Protein AF-A0A7J4V1S9-F1 (afdb_monomer_lite)

Secondary structure (DSSP, 8-state):
----------SS-HHHHHHHHHHHTS-HHHHHHHH--HHHHHHHHHHHHHHHHHHHHHHHHHHTT-----HHHHHT--HHHHHHHHHHHHHHHHHHHHS---

Foldseek 3Di:
DDDPPPPPDLPDDPVRLVVVCVVVVHDSVVSCVVPHDPVSVVVNVVVVVVVVVVVVVVVCVVCVPVDDDDPVNVVPDDPVRVVVVVVVVVVVVVVVVVVPDD

Radius of gyration: 23.05 Å; chains: 1; bounding box: 45×29×64 Å

pLDDT: mean 74.94, std 15.5, range [35.81, 94.06]

Structure (mmCIF, N/CA/C/O backbone):
data_AF-A0A7J4V1S9-F1
#
_entry.id   AF-A0A7J4V1S9-F1
#
loop_
_atom_site.group_PDB
_atom_site.id
_atom_site.type_symbol
_atom_site.label_atom_id
_atom_site.label_alt_id
_atom_site.label_comp_id
_atom_site.label_asym_id
_atom_site.label_entity_id
_atom_site.label_seq_id
_atom_site.pdbx_PDB_ins_code
_atom_site.Cartn_x
_atom_site.Cartn_y
_atom_site.Cartn_z
_atom_site.occupancy
_atom_site.B_iso_or_equiv
_atom_site.auth_seq_id
_atom_site.auth_comp_id
_atom_site.auth_asym_id
_atom_site.auth_atom_id
_atom_site.pdbx_PDB_model_num
ATOM 1 N N . MET A 1 1 ? 24.940 1.167 26.522 1.00 37.41 1 MET A N 1
ATOM 2 C CA . MET A 1 1 ? 24.545 0.512 25.261 1.00 37.41 1 MET A CA 1
ATOM 3 C C . MET A 1 1 ? 23.040 0.585 25.215 1.00 37.41 1 MET A C 1
ATOM 5 O O . MET A 1 1 ? 22.394 -0.117 25.979 1.00 37.41 1 MET A O 1
ATOM 9 N N . SER A 1 2 ? 22.518 1.525 24.439 1.00 38.00 2 SER A N 1
ATOM 10 C CA . SER A 1 2 ? 21.092 1.830 24.383 1.00 38.00 2 SER A CA 1
ATOM 11 C C . SER A 1 2 ? 20.579 1.311 23.050 1.00 38.00 2 SER A C 1
ATOM 13 O O . SER A 1 2 ? 20.909 1.871 22.010 1.00 38.00 2 SER A O 1
ATOM 15 N N . TYR A 1 3 ? 19.835 0.212 23.091 1.00 39.62 3 TYR A N 1
ATOM 16 C CA . TYR A 1 3 ? 19.037 -0.267 21.968 1.00 39.62 3 TYR A CA 1
ATOM 17 C C . TYR A 1 3 ? 17.577 -0.248 22.413 1.00 39.62 3 TYR A C 1
ATOM 19 O O . TYR A 1 3 ? 16.946 -1.282 22.594 1.00 39.62 3 TYR A O 1
ATOM 27 N N . GLU A 1 4 ? 17.063 0.957 22.647 1.00 43.56 4 GLU A N 1
ATOM 28 C CA . GLU A 1 4 ? 15.624 1.204 22.709 1.00 43.56 4 GLU A CA 1
ATOM 29 C C . GLU A 1 4 ? 15.165 1.481 21.279 1.00 43.56 4 GLU A C 1
ATOM 31 O O . GLU A 1 4 ? 15.112 2.612 20.811 1.00 43.56 4 GLU A O 1
ATOM 36 N N . GLY A 1 5 ? 14.956 0.391 20.546 1.00 43.38 5 GLY A N 1
ATOM 37 C CA . GLY A 1 5 ? 14.377 0.377 19.208 1.00 43.38 5 GLY A CA 1
ATOM 38 C C . GLY A 1 5 ? 13.204 -0.593 19.159 1.00 43.38 5 GLY A C 1
ATOM 39 O O . GLY A 1 5 ? 13.074 -1.350 18.206 1.00 43.38 5 GLY A O 1
ATOM 40 N N . MET A 1 6 ? 12.392 -0.633 20.218 1.00 40.97 6 MET A N 1
ATOM 41 C CA . MET A 1 6 ? 11.046 -1.185 20.127 1.00 40.97 6 MET A CA 1
ATOM 42 C C . MET A 1 6 ? 10.202 -0.116 19.441 1.00 40.97 6 MET A C 1
ATOM 44 O O . MET A 1 6 ? 9.767 0.833 20.085 1.00 40.97 6 MET A O 1
ATOM 48 N N . GLY A 1 7 ? 10.032 -0.234 18.122 1.00 42.38 7 GLY A N 1
ATOM 49 C CA . GLY A 1 7 ? 8.925 0.447 17.465 1.00 42.38 7 GLY A CA 1
ATOM 50 C C . GLY A 1 7 ? 7.655 0.019 18.188 1.00 42.38 7 GLY A C 1
ATOM 51 O O . GLY A 1 7 ? 7.411 -1.183 18.306 1.00 42.38 7 GLY A O 1
ATOM 52 N N . GLU A 1 8 ? 6.925 0.978 18.756 1.00 46.25 8 GLU A N 1
ATOM 53 C CA . GLU A 1 8 ? 5.591 0.747 19.299 1.00 46.25 8 GLU A CA 1
ATOM 54 C C . GLU A 1 8 ? 4.740 0.165 18.168 1.00 46.25 8 GLU A C 1
ATOM 56 O O . GLU A 1 8 ? 4.233 0.896 17.326 1.00 46.25 8 GLU A O 1
ATOM 61 N N . MET A 1 9 ? 4.636 -1.163 18.113 1.00 47.22 9 MET A N 1
ATOM 62 C CA . MET A 1 9 ? 3.622 -1.827 17.310 1.00 47.22 9 MET A CA 1
ATOM 63 C C . MET A 1 9 ? 2.286 -1.334 17.849 1.00 47.22 9 MET A C 1
ATOM 65 O O . MET A 1 9 ? 1.990 -1.500 19.037 1.00 47.22 9 MET A O 1
ATOM 69 N N . THR A 1 10 ? 1.499 -0.697 16.989 1.00 55.31 10 THR A N 1
ATOM 70 C CA .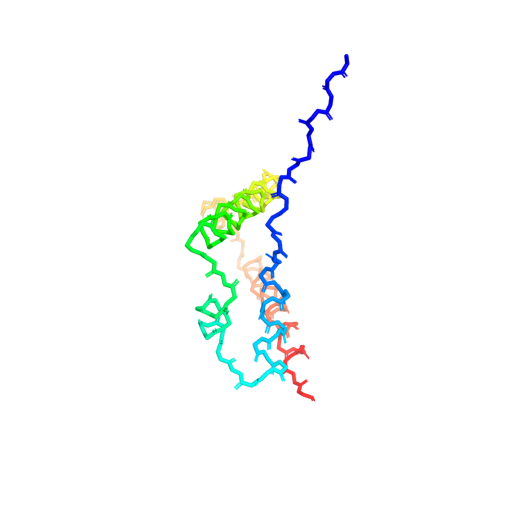 THR A 1 10 ? 0.073 -0.521 17.237 1.00 55.31 10 THR A CA 1
ATOM 71 C C . THR A 1 10 ? -0.502 -1.863 17.690 1.00 55.31 10 THR A C 1
ATOM 73 O O . THR A 1 10 ? -0.147 -2.915 17.161 1.00 55.31 10 THR A O 1
ATOM 76 N N . ALA A 1 11 ? -1.347 -1.856 18.724 1.00 64.62 11 ALA A N 1
ATOM 77 C CA . ALA A 1 11 ? -1.877 -3.094 19.305 1.00 64.62 11 ALA A CA 1
ATOM 78 C C . ALA A 1 11 ? -2.735 -3.912 18.317 1.00 64.62 11 ALA A C 1
ATOM 80 O O . ALA A 1 11 ? -3.130 -5.027 18.642 1.00 64.62 11 ALA A O 1
ATOM 81 N N . TYR A 1 12 ? -3.021 -3.353 17.137 1.00 66.38 12 TYR A N 1
ATOM 82 C CA . TYR A 1 12 ? -3.867 -3.926 16.107 1.00 66.38 12 TYR A CA 1
ATOM 83 C C . TYR A 1 12 ? -3.260 -3.686 14.723 1.00 66.38 12 TYR A C 1
ATOM 85 O O . TYR A 1 12 ? -3.047 -2.535 14.338 1.00 66.38 12 TYR A O 1
ATOM 93 N N . ASP A 1 13 ? -3.042 -4.760 13.963 1.00 81.38 13 ASP A N 1
ATOM 94 C CA . ASP A 1 13 ? -2.734 -4.665 12.534 1.00 81.38 13 ASP A CA 1
ATOM 95 C C . ASP A 1 13 ? -4.029 -4.469 11.728 1.00 81.38 13 ASP A C 1
ATOM 97 O O . ASP A 1 13 ? -5.077 -5.031 12.064 1.00 81.38 13 ASP A O 1
ATOM 101 N N . ILE A 1 14 ? -3.971 -3.700 10.638 1.00 85.44 14 ILE A N 1
ATOM 102 C CA . ILE A 1 14 ? -5.128 -3.450 9.766 1.00 85.44 14 ILE A CA 1
ATOM 103 C C . ILE A 1 14 ? -5.695 -4.763 9.210 1.00 85.44 14 ILE A C 1
ATOM 105 O O . ILE A 1 14 ? -6.908 -4.920 9.099 1.00 85.44 14 ILE A O 1
ATOM 109 N N . GLU A 1 15 ? -4.821 -5.726 8.923 1.00 87.81 15 GLU A N 1
ATOM 110 C CA . GLU A 1 15 ? -5.166 -7.054 8.410 1.00 87.81 15 GLU A CA 1
ATOM 111 C C . GLU A 1 15 ? -5.974 -7.858 9.437 1.00 87.81 15 GLU A C 1
ATOM 113 O O . GLU A 1 15 ? -6.949 -8.532 9.096 1.00 87.81 15 GLU A O 1
ATOM 118 N N . GLU A 1 16 ? -5.626 -7.725 10.718 1.00 88.00 16 GLU A N 1
ATOM 119 C CA . GLU A 1 16 ? -6.350 -8.362 11.813 1.00 88.00 16 GLU A CA 1
ATOM 120 C C . GLU A 1 16 ? -7.740 -7.737 11.991 1.00 88.00 16 GLU A C 1
ATOM 122 O O . GLU A 1 16 ? -8.733 -8.448 12.160 1.00 88.00 16 GLU A O 1
ATOM 127 N N . LEU A 1 17 ? -7.837 -6.409 11.895 1.00 88.94 17 LEU A N 1
ATOM 128 C CA . LEU A 1 17 ? -9.105 -5.685 12.001 1.00 88.94 17 LEU A CA 1
ATOM 129 C C . LEU A 1 17 ? -10.048 -5.996 10.829 1.00 88.94 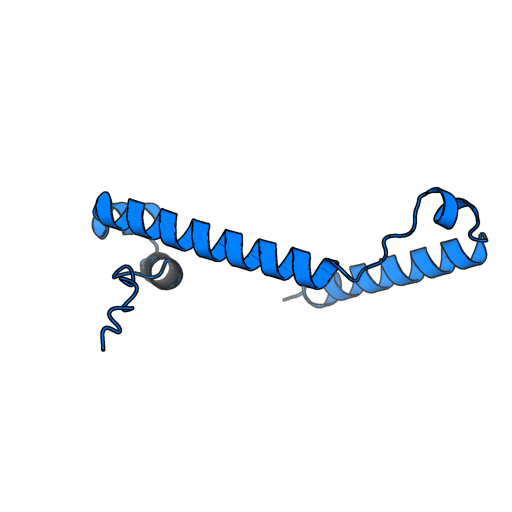17 LEU A C 1
ATOM 131 O O . LEU A 1 17 ? -11.254 -6.142 11.040 1.00 88.94 17 LEU A O 1
ATOM 135 N N . VAL A 1 18 ? -9.510 -6.157 9.616 1.00 90.50 18 VAL A N 1
ATOM 136 C CA . VAL A 1 18 ? -10.269 -6.595 8.432 1.00 90.50 18 VAL A CA 1
ATOM 137 C C . VAL A 1 18 ? -10.784 -8.020 8.615 1.00 90.50 18 VAL A C 1
ATOM 139 O O . VAL A 1 18 ? -11.984 -8.248 8.476 1.00 90.50 18 VAL A O 1
ATOM 142 N N . SER A 1 19 ? -9.925 -8.953 9.029 1.00 90.50 19 SER A N 1
ATOM 143 C CA . SER A 1 19 ? -10.323 -10.341 9.304 1.00 90.50 19 SER A CA 1
ATOM 144 C C . SER A 1 19 ? -11.430 -10.433 10.368 1.00 90.50 19 SER A C 1
ATOM 146 O O . SER A 1 19 ? -12.378 -11.219 10.265 1.00 90.50 19 SER A O 1
ATOM 148 N N . GLN A 1 20 ? -11.376 -9.569 11.384 1.00 88.25 20 GLN A N 1
ATOM 149 C CA . GLN A 1 20 ? -12.428 -9.466 12.396 1.00 88.25 20 GLN A CA 1
ATOM 150 C C . GLN A 1 20 ? -13.739 -8.895 11.841 1.00 88.25 20 GLN A C 1
ATOM 152 O O . GLN A 1 20 ? -14.812 -9.372 12.213 1.00 88.25 20 GLN A O 1
ATOM 157 N N . ALA A 1 21 ? -13.675 -7.901 10.952 1.00 91.31 21 ALA A N 1
ATOM 158 C CA . ALA A 1 21 ? -14.860 -7.355 10.297 1.00 91.31 21 ALA A CA 1
ATOM 159 C C . ALA A 1 21 ? -15.555 -8.421 9.432 1.00 91.31 21 ALA A C 1
ATOM 161 O O . ALA A 1 21 ? -16.763 -8.635 9.554 1.00 91.31 21 ALA A O 1
ATOM 162 N N . GLU A 1 22 ? -14.775 -9.154 8.636 1.00 92.00 22 GLU A N 1
ATOM 163 C CA . GLU A 1 22 ? -15.261 -10.227 7.765 1.00 92.00 22 GLU A CA 1
ATOM 164 C C . GLU A 1 22 ? -15.881 -11.378 8.561 1.00 92.00 22 GLU A C 1
ATOM 166 O O . GLU A 1 22 ? -17.013 -11.784 8.291 1.00 92.00 22 GLU A O 1
ATOM 171 N N . SER A 1 23 ? -15.177 -11.871 9.583 1.00 92.44 23 SER A N 1
ATOM 172 C CA . SER A 1 23 ? -15.680 -12.951 10.443 1.00 92.44 23 SER A CA 1
ATOM 173 C C . SER A 1 23 ? -16.900 -12.538 11.271 1.00 92.44 23 SER A C 1
ATOM 175 O O . SER A 1 23 ? -17.758 -13.373 11.562 1.00 92.44 23 SER A O 1
ATOM 177 N N . GLY A 1 24 ? -17.001 -11.256 11.627 1.00 88.94 24 GLY A N 1
ATOM 178 C CA . GLY A 1 24 ? -18.140 -10.688 12.342 1.00 88.94 24 GLY A CA 1
ATOM 179 C C . GLY A 1 24 ? -19.332 -10.327 11.453 1.00 88.94 24 GLY A C 1
ATOM 180 O O . GLY A 1 24 ? -20.406 -10.055 11.986 1.00 88.94 24 GLY A O 1
ATOM 181 N N . GLY A 1 25 ? -19.169 -10.305 10.124 1.00 93.06 25 GLY A N 1
ATOM 182 C CA . GLY A 1 25 ? -20.189 -9.808 9.195 1.00 93.06 25 GLY A CA 1
ATOM 183 C C . GLY A 1 25 ? -20.527 -8.327 9.407 1.00 93.06 25 GLY A C 1
ATOM 184 O O . GLY A 1 25 ? -21.653 -7.905 9.138 1.00 93.06 25 GLY A O 1
ATOM 185 N N . VAL A 1 26 ? -19.575 -7.553 9.929 1.00 94.06 26 VAL A N 1
ATOM 186 C CA . VAL A 1 26 ? -19.710 -6.120 10.221 1.00 94.06 26 VAL A CA 1
ATOM 187 C C . VAL A 1 26 ? -18.773 -5.317 9.333 1.00 94.06 26 VAL A C 1
ATOM 189 O O . VAL A 1 26 ? -17.880 -5.862 8.685 1.00 94.06 26 VAL A O 1
ATOM 192 N N . THR A 1 27 ? -18.966 -4.002 9.280 1.00 91.81 27 THR A N 1
ATOM 193 C CA . THR A 1 27 ? -18.049 -3.160 8.515 1.00 91.81 27 THR A CA 1
ATOM 194 C C . THR A 1 27 ? -16.764 -2.914 9.296 1.00 91.81 27 THR A C 1
ATOM 196 O O . THR A 1 27 ? -16.741 -2.917 10.528 1.00 91.81 27 THR A O 1
ATOM 199 N N . LEU A 1 28 ? -15.682 -2.618 8.578 1.00 88.94 28 LEU A N 1
ATOM 200 C CA . LEU A 1 28 ? -14.432 -2.199 9.208 1.00 88.94 28 LEU A CA 1
ATOM 201 C C . LEU A 1 28 ? -14.607 -0.909 10.033 1.00 88.94 28 LEU A C 1
ATOM 203 O O . LEU A 1 28 ? -13.972 -0.749 11.070 1.00 88.94 28 LEU A O 1
ATOM 207 N N . ALA A 1 29 ? -15.519 -0.020 9.621 1.00 88.94 29 ALA A N 1
ATOM 208 C CA . ALA A 1 29 ? -15.851 1.189 10.374 1.00 88.94 29 ALA A CA 1
ATOM 209 C C . ALA A 1 29 ? -16.473 0.864 11.746 1.00 88.94 29 ALA A C 1
ATOM 211 O O . ALA A 1 29 ? -16.145 1.512 12.742 1.00 88.94 29 ALA A O 1
ATOM 212 N N . ASP A 1 30 ? -17.313 -0.173 11.821 1.00 87.31 30 ASP A N 1
ATOM 213 C CA . ASP A 1 30 ? -17.885 -0.647 13.086 1.00 87.31 30 ASP A CA 1
ATOM 214 C C . ASP A 1 30 ? -16.789 -1.193 14.011 1.00 87.31 30 ASP A C 1
ATOM 216 O O . ASP A 1 30 ? -16.769 -0.898 15.208 1.00 87.31 30 ASP A O 1
ATOM 220 N N . VAL A 1 31 ? -15.823 -1.929 13.457 1.00 88.69 31 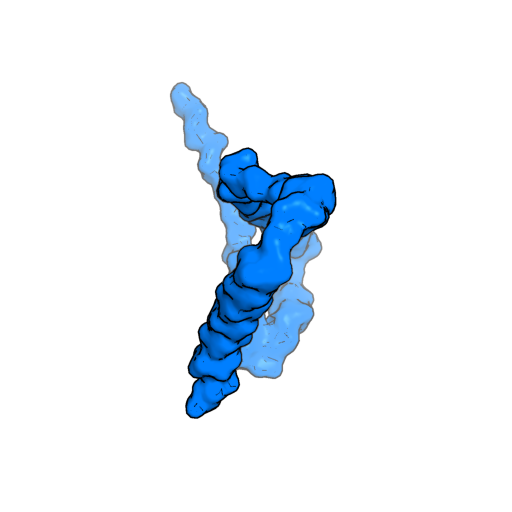VAL A N 1
ATOM 221 C CA . VAL A 1 31 ? -14.667 -2.431 14.215 1.00 88.69 31 VAL A CA 1
ATOM 222 C C . VAL A 1 31 ? -13.804 -1.277 14.728 1.00 88.69 31 VAL A C 1
ATOM 224 O O . VAL A 1 31 ? -13.470 -1.249 15.911 1.00 88.69 31 VAL A O 1
ATOM 227 N N . PHE A 1 32 ? -13.503 -0.285 13.888 1.00 87.44 32 PHE A N 1
ATOM 228 C CA . PHE A 1 32 ? -12.740 0.893 14.305 1.00 87.44 32 PHE A CA 1
ATOM 229 C C . PHE A 1 32 ? -13.435 1.652 15.431 1.00 87.44 32 PHE A C 1
ATOM 231 O O . PHE A 1 32 ? -12.822 1.918 16.461 1.00 87.44 32 PHE A O 1
ATOM 238 N N . SER A 1 33 ? -14.728 1.935 15.274 1.00 86.56 33 SER A N 1
ATOM 239 C CA . SER A 1 33 ? -15.493 2.694 16.268 1.00 86.56 33 SER A CA 1
ATOM 240 C C . SER A 1 33 ? -15.664 1.971 17.609 1.00 86.56 33 SER A C 1
ATOM 242 O O . SER A 1 33 ? -15.848 2.623 18.635 1.00 86.56 33 SER A O 1
ATOM 244 N N . SER A 1 34 ? -15.604 0.635 17.617 1.00 85.81 34 SER A N 1
ATOM 245 C CA . SER A 1 34 ? -15.809 -0.178 18.821 1.00 85.81 34 SER A CA 1
ATOM 246 C C . SER A 1 34 ? -14.517 -0.570 19.535 1.00 85.81 34 SER A C 1
ATOM 248 O O . SER A 1 34 ? -14.560 -0.854 20.733 1.00 85.81 34 SER A O 1
ATOM 250 N N . LYS A 1 35 ? -13.381 -0.604 18.827 1.00 83.31 35 LYS A N 1
ATOM 251 C CA . LYS A 1 35 ? -12.117 -1.135 19.360 1.00 83.31 35 LYS A CA 1
ATOM 252 C C . LYS A 1 35 ? -10.980 -0.134 19.444 1.00 83.31 35 LYS A C 1
ATOM 254 O O . LYS A 1 35 ? -10.066 -0.362 20.231 1.00 83.31 35 LYS A O 1
ATOM 259 N N . LEU A 1 36 ? -11.013 0.930 18.649 1.00 85.62 36 LEU A N 1
ATOM 260 C CA . LEU A 1 36 ? -9.895 1.856 18.548 1.00 85.62 36 LEU A CA 1
ATOM 261 C C . LEU A 1 36 ? -10.232 3.186 19.199 1.00 85.62 36 LEU A C 1
ATOM 263 O O . LEU A 1 36 ? -11.282 3.784 18.948 1.00 85.62 36 LEU A O 1
ATOM 267 N N . SER A 1 37 ? -9.302 3.674 20.011 1.00 87.62 37 SER A N 1
ATOM 268 C CA . SER A 1 37 ? -9.311 5.075 20.403 1.00 87.62 37 SER A CA 1
ATOM 269 C C . SER A 1 37 ? -8.890 5.965 19.226 1.00 87.62 37 SER A C 1
ATOM 271 O O . SER A 1 37 ? -8.361 5.503 18.212 1.00 87.62 37 SER A O 1
ATOM 273 N N . ALA A 1 38 ? -9.105 7.274 19.365 1.00 85.81 38 ALA A N 1
ATOM 274 C CA . ALA A 1 38 ? -8.604 8.241 18.391 1.00 85.81 38 ALA A CA 1
ATOM 275 C C . ALA A 1 38 ? -7.072 8.177 18.245 1.00 85.81 38 ALA A C 1
ATOM 277 O O . ALA A 1 38 ? -6.564 8.267 17.131 1.00 85.81 38 ALA A O 1
ATOM 278 N N . GLU A 1 39 ? -6.356 7.956 19.351 1.00 85.31 39 GLU A N 1
ATOM 279 C CA . GLU A 1 39 ? -4.896 7.817 19.360 1.00 85.31 39 GLU A CA 1
ATOM 280 C C . GLU A 1 39 ? -4.445 6.538 18.639 1.00 85.31 39 GLU A C 1
ATOM 282 O O . GLU A 1 39 ? -3.483 6.573 17.872 1.00 85.31 39 GLU A O 1
ATOM 287 N N . ASP A 1 40 ? -5.166 5.424 18.811 1.00 86.00 40 ASP A N 1
ATOM 288 C CA . ASP A 1 40 ? -4.866 4.172 18.101 1.00 86.00 40 ASP A CA 1
ATOM 289 C C . ASP A 1 40 ? -5.055 4.325 16.587 1.00 86.00 40 ASP A C 1
ATOM 291 O O . ASP A 1 40 ? -4.232 3.850 15.802 1.00 86.00 40 ASP A O 1
ATOM 295 N N . MET A 1 41 ? -6.116 5.025 16.167 1.00 84.94 41 MET A N 1
ATOM 296 C CA . MET A 1 41 ? -6.353 5.323 14.752 1.00 84.94 41 MET A CA 1
ATOM 297 C C . MET A 1 41 ? -5.255 6.214 14.164 1.00 84.94 41 MET A C 1
ATOM 299 O O . MET A 1 41 ? -4.805 5.962 13.047 1.00 84.94 41 MET A O 1
ATOM 303 N N . GLU A 1 42 ? -4.801 7.230 14.901 1.00 86.44 42 GLU A N 1
ATOM 304 C CA . GLU A 1 42 ? -3.728 8.119 14.448 1.00 86.44 42 GLU A CA 1
ATOM 305 C C . GLU A 1 42 ? -2.397 7.370 14.296 1.00 86.44 42 GLU A C 1
ATOM 307 O O . GLU A 1 42 ? -1.731 7.496 13.266 1.00 86.44 42 GLU A O 1
ATOM 312 N N . ARG A 1 43 ? -2.040 6.522 15.268 1.00 85.94 43 ARG A N 1
ATOM 313 C CA . ARG A 1 43 ? -0.841 5.674 15.178 1.00 85.94 43 ARG A CA 1
ATOM 314 C C . ARG A 1 43 ? -0.911 4.725 13.983 1.00 85.94 43 ARG A C 1
ATOM 316 O O . ARG A 1 43 ? 0.041 4.640 13.212 1.00 85.94 43 ARG A O 1
ATOM 323 N N . MET A 1 44 ? -2.054 4.075 13.766 1.00 86.38 44 MET A N 1
ATOM 324 C CA . MET A 1 44 ? -2.230 3.169 12.629 1.00 86.38 44 MET A CA 1
ATOM 325 C C . MET A 1 44 ? -2.104 3.900 11.285 1.00 86.38 44 MET A C 1
ATOM 327 O O . MET A 1 44 ? -1.488 3.388 10.351 1.00 86.38 44 MET A O 1
ATOM 331 N N . GLN A 1 45 ? -2.642 5.119 11.177 1.00 87.06 45 GLN A N 1
ATOM 332 C CA . GLN A 1 45 ? -2.473 5.945 9.978 1.00 87.06 45 GLN A CA 1
ATOM 333 C C . GLN A 1 45 ? -1.001 6.292 9.720 1.00 87.06 45 GLN A C 1
ATOM 335 O O . GLN A 1 45 ? -0.556 6.250 8.568 1.00 87.06 45 GLN A O 1
ATOM 340 N N . GLN A 1 46 ? -0.235 6.606 10.768 1.00 88.19 46 GLN A N 1
ATOM 341 C CA . GLN A 1 46 ? 1.203 6.863 10.649 1.00 88.19 46 GLN A CA 1
ATOM 3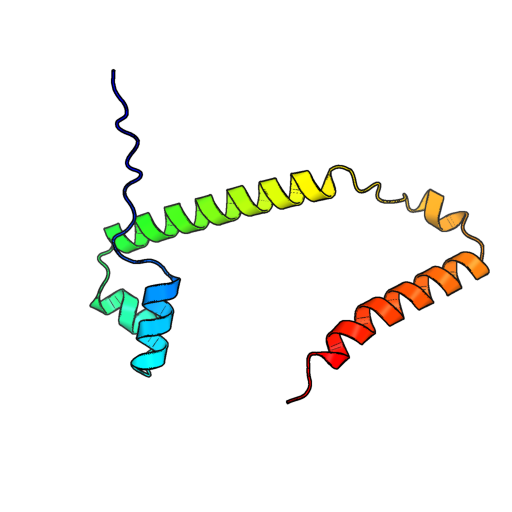42 C C . GLN A 1 46 ? 1.964 5.611 10.188 1.00 88.19 46 GLN A C 1
ATOM 344 O O . GLN A 1 46 ? 2.769 5.700 9.256 1.00 88.19 46 GLN A O 1
ATOM 349 N N . ASP A 1 47 ? 1.660 4.448 10.767 1.00 86.38 47 ASP A N 1
ATOM 350 C CA . ASP A 1 47 ? 2.270 3.168 10.391 1.00 86.38 47 ASP A CA 1
ATOM 351 C C . ASP A 1 47 ? 1.986 2.810 8.927 1.00 86.38 47 ASP A C 1
ATOM 353 O O . ASP A 1 47 ? 2.904 2.467 8.176 1.00 86.38 47 ASP A O 1
ATOM 357 N N . LEU A 1 48 ? 0.731 2.949 8.485 1.00 86.62 48 LEU A N 1
ATOM 358 C CA . LEU A 1 48 ? 0.339 2.713 7.094 1.00 86.62 48 LEU A CA 1
ATOM 359 C C . LEU A 1 48 ? 1.050 3.669 6.138 1.00 86.62 48 LEU A C 1
ATOM 361 O O . LEU A 1 48 ? 1.587 3.236 5.118 1.00 86.62 48 LEU A O 1
ATOM 365 N N . THR A 1 49 ? 1.116 4.955 6.485 1.00 87.69 49 THR A N 1
ATOM 366 C CA . THR A 1 49 ? 1.815 5.962 5.675 1.00 87.69 49 THR A CA 1
ATOM 367 C C . THR A 1 49 ? 3.292 5.609 5.517 1.00 87.69 49 THR A C 1
ATOM 369 O O . THR A 1 49 ? 3.840 5.691 4.416 1.00 87.69 49 THR A O 1
ATOM 372 N N . LYS A 1 50 ? 3.935 5.161 6.599 1.00 87.88 50 LYS A N 1
ATOM 373 C CA . LYS A 1 50 ? 5.331 4.726 6.579 1.00 87.88 50 LYS A CA 1
ATOM 374 C C . LYS A 1 50 ? 5.530 3.485 5.704 1.00 87.88 50 LYS A C 1
ATOM 376 O O . LYS A 1 50 ? 6.393 3.519 4.828 1.00 87.88 50 LYS A O 1
ATOM 381 N N . LYS A 1 51 ? 4.711 2.439 5.878 1.00 84.88 51 LYS A N 1
ATOM 382 C CA . LYS A 1 51 ? 4.749 1.223 5.040 1.00 84.88 51 LYS A CA 1
ATOM 383 C C . LYS A 1 51 ? 4.572 1.568 3.554 1.00 84.88 51 LYS A C 1
ATOM 385 O O . LYS A 1 51 ? 5.309 1.066 2.708 1.00 84.88 51 LYS A O 1
ATOM 390 N N . MET A 1 52 ? 3.637 2.465 3.225 1.00 83.81 52 MET A N 1
ATOM 391 C CA . MET A 1 52 ? 3.438 2.926 1.848 1.00 83.81 52 MET A CA 1
ATOM 392 C C . MET A 1 52 ? 4.664 3.660 1.303 1.00 83.81 52 MET A C 1
ATOM 394 O O . MET A 1 52 ? 5.086 3.376 0.186 1.00 83.81 52 MET A O 1
ATOM 398 N N . ALA A 1 53 ? 5.259 4.572 2.075 1.00 83.75 53 ALA A N 1
ATOM 399 C CA . ALA A 1 53 ? 6.456 5.299 1.657 1.00 83.75 53 ALA A CA 1
ATOM 400 C C . ALA A 1 53 ? 7.656 4.363 1.416 1.00 83.75 53 ALA A C 1
ATOM 402 O O . ALA A 1 53 ? 8.391 4.533 0.443 1.00 83.75 53 ALA A O 1
ATOM 403 N N . GLU A 1 54 ? 7.836 3.353 2.268 1.00 81.81 54 GLU A N 1
ATOM 404 C CA . GLU A 1 54 ? 8.867 2.325 2.098 1.00 81.81 54 GLU A CA 1
ATOM 405 C C . GLU A 1 54 ? 8.633 1.492 0.829 1.00 81.81 54 GLU A C 1
ATOM 407 O O . GLU A 1 54 ? 9.571 1.286 0.056 1.00 81.81 54 GLU A O 1
ATOM 412 N N . ASN A 1 55 ? 7.385 1.098 0.559 1.00 77.88 55 ASN A N 1
ATOM 413 C CA . ASN A 1 55 ? 7.020 0.400 -0.675 1.00 77.88 55 ASN A CA 1
ATOM 414 C C . ASN A 1 55 ? 7.253 1.256 -1.925 1.00 77.88 55 ASN A C 1
ATOM 416 O O . ASN A 1 55 ? 7.827 0.762 -2.893 1.00 77.88 55 ASN A O 1
ATOM 420 N N . TYR A 1 56 ? 6.871 2.538 -1.914 1.00 78.31 56 TYR A N 1
ATOM 421 C CA . TYR A 1 56 ? 7.153 3.442 -3.035 1.00 78.31 56 TYR A CA 1
ATOM 422 C C . TYR A 1 56 ? 8.650 3.549 -3.307 1.00 78.31 56 TYR A C 1
ATOM 424 O O . TYR A 1 56 ? 9.074 3.419 -4.451 1.00 78.31 56 TYR A O 1
ATOM 432 N N . LYS A 1 57 ? 9.461 3.692 -2.257 1.00 78.88 57 LYS A N 1
ATOM 433 C CA . LYS A 1 57 ? 10.919 3.722 -2.388 1.00 78.88 57 LYS A CA 1
ATOM 434 C C . LYS A 1 57 ? 11.481 2.412 -2.954 1.00 78.88 57 LYS A C 1
ATOM 436 O O . LYS A 1 57 ? 12.448 2.438 -3.712 1.00 78.88 57 LYS A O 1
ATOM 441 N N . ALA A 1 58 ? 10.899 1.269 -2.594 1.00 76.75 58 ALA A N 1
ATOM 442 C CA . ALA A 1 58 ? 11.285 -0.022 -3.153 1.00 76.75 58 ALA A CA 1
ATOM 443 C C . ALA A 1 58 ? 10.942 -0.125 -4.649 1.00 76.75 58 ALA A C 1
ATOM 445 O O . ALA A 1 58 ? 11.766 -0.610 -5.421 1.00 76.75 58 ALA A O 1
ATOM 446 N N . ILE A 1 59 ? 9.774 0.379 -5.065 1.00 78.06 59 ILE A N 1
ATOM 447 C CA . ILE A 1 59 ? 9.372 0.449 -6.478 1.00 78.06 59 ILE A CA 1
ATOM 448 C C . ILE A 1 59 ? 10.298 1.387 -7.253 1.00 78.06 59 ILE A C 1
ATOM 450 O O . ILE A 1 59 ? 10.787 1.000 -8.307 1.00 78.06 59 ILE A O 1
ATOM 454 N N . GLU A 1 60 ? 10.594 2.578 -6.727 1.00 74.94 60 GLU A N 1
ATOM 455 C CA . GLU A 1 60 ? 11.564 3.496 -7.339 1.00 74.94 60 GLU A CA 1
ATOM 456 C C . GLU A 1 60 ? 12.930 2.829 -7.515 1.00 74.94 60 GLU A C 1
ATOM 458 O O . GLU A 1 60 ? 13.532 2.944 -8.575 1.00 74.94 60 GLU A O 1
ATOM 463 N N . GLY A 1 61 ? 13.401 2.089 -6.506 1.00 77.69 61 GLY A N 1
ATOM 464 C CA . GLY A 1 61 ? 14.645 1.325 -6.595 1.00 77.69 61 GLY A CA 1
ATOM 465 C C . GLY A 1 61 ? 14.592 0.204 -7.635 1.00 77.69 61 GLY A C 1
ATOM 466 O O . GLY A 1 61 ? 15.545 0.031 -8.383 1.00 77.69 61 GLY A O 1
ATOM 467 N N . PHE A 1 62 ? 13.482 -0.533 -7.716 1.00 76.50 62 PHE A N 1
ATOM 468 C CA . PHE A 1 62 ? 13.279 -1.570 -8.732 1.00 76.50 62 PHE A CA 1
ATOM 469 C C . PHE A 1 62 ? 13.230 -0.986 -10.150 1.00 76.50 62 PHE A C 1
ATOM 471 O O . PHE A 1 62 ? 13.799 -1.554 -11.077 1.00 76.50 62 PHE A O 1
ATOM 478 N N . MET A 1 63 ? 12.575 0.164 -10.316 1.00 76.56 63 MET A N 1
ATOM 479 C CA . MET A 1 63 ? 12.447 0.853 -11.599 1.00 76.56 63 MET A CA 1
ATOM 480 C C . MET A 1 63 ? 13.674 1.698 -11.965 1.00 76.56 63 MET A C 1
ATOM 482 O O . MET A 1 63 ? 13.746 2.176 -13.092 1.00 76.56 63 MET A O 1
ATOM 486 N N . ALA A 1 64 ? 14.636 1.885 -11.056 1.00 75.88 64 ALA A N 1
ATOM 487 C CA . ALA A 1 64 ? 15.796 2.749 -11.282 1.00 75.88 64 ALA A CA 1
ATOM 488 C C . ALA A 1 64 ? 16.661 2.299 -12.470 1.00 75.88 64 ALA A C 1
ATOM 490 O O . ALA A 1 64 ? 17.221 3.143 -13.166 1.00 75.88 64 ALA A O 1
ATOM 491 N N . ASP A 1 65 ? 16.729 0.989 -12.712 1.00 71.94 65 ASP A N 1
ATOM 492 C CA . ASP A 1 65 ? 17.505 0.391 -13.804 1.00 71.94 65 ASP A CA 1
ATOM 493 C C . ASP A 1 65 ? 16.647 0.087 -15.048 1.00 71.94 65 ASP A C 1
ATOM 495 O O . ASP A 1 65 ? 17.142 -0.471 -16.029 1.00 71.94 65 ASP A O 1
ATOM 499 N N . VAL A 1 66 ? 15.356 0.440 -15.028 1.00 74.69 66 VAL A N 1
ATOM 500 C CA . VAL A 1 66 ? 14.472 0.281 -16.186 1.00 74.69 66 VAL A CA 1
ATOM 501 C C . VAL A 1 66 ? 14.658 1.487 -17.099 1.00 74.69 66 VAL A C 1
ATOM 503 O O . VAL A 1 66 ? 14.129 2.572 -16.855 1.00 74.69 66 VAL A O 1
ATOM 506 N N . GLU A 1 67 ? 15.421 1.295 -18.170 1.00 69.56 67 GLU A N 1
ATOM 507 C CA . GLU A 1 67 ? 15.584 2.300 -19.214 1.00 69.56 67 GLU A CA 1
ATOM 508 C C . GLU A 1 67 ? 14.272 2.421 -20.000 1.00 69.56 67 GLU A C 1
ATOM 510 O O . GLU A 1 67 ? 13.897 1.538 -20.771 1.00 69.56 67 GLU A O 1
ATOM 51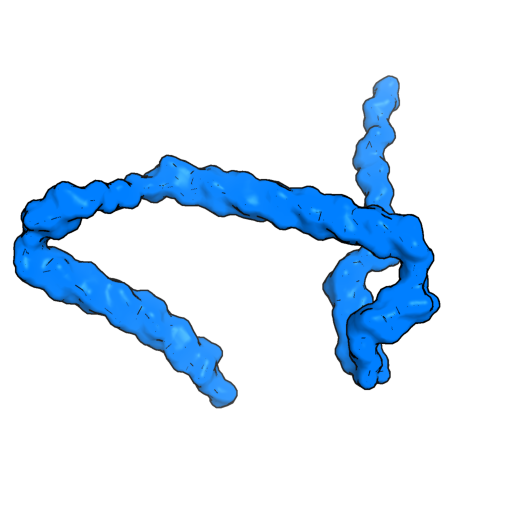5 N N . VAL A 1 68 ? 13.528 3.503 -19.759 1.00 69.44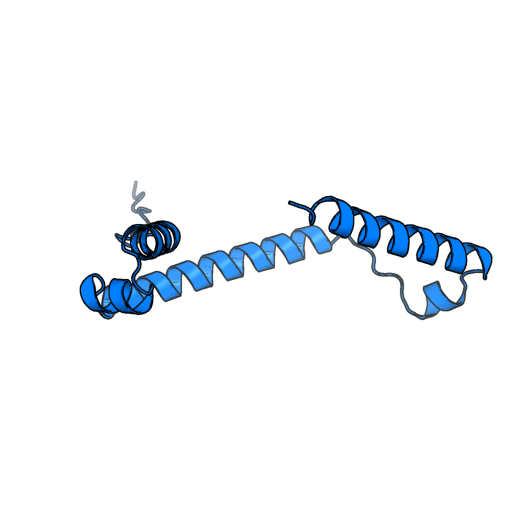 68 VAL A N 1
ATOM 516 C CA . VAL A 1 68 ? 12.308 3.794 -20.516 1.00 69.44 68 VAL A CA 1
ATOM 517 C C . VAL A 1 68 ? 12.722 4.417 -21.852 1.00 69.44 68 VAL A C 1
ATOM 519 O O . VAL A 1 68 ? 13.276 5.521 -21.842 1.00 69.44 68 VAL A O 1
ATOM 522 N N . PRO A 1 69 ? 12.463 3.757 -22.998 1.00 69.12 69 PRO A N 1
ATOM 523 C CA . PRO A 1 69 ? 12.827 4.298 -24.300 1.00 69.12 69 PRO A CA 1
ATOM 524 C C . PRO A 1 69 ? 12.107 5.625 -24.541 1.00 69.12 69 PRO A C 1
ATOM 526 O O . PRO A 1 69 ? 10.925 5.792 -24.218 1.00 69.12 69 PRO A O 1
ATOM 529 N N . SER A 1 70 ? 12.819 6.594 -25.114 1.00 69.94 70 SER A N 1
ATOM 530 C CA . SER A 1 70 ? 12.212 7.873 -25.458 1.00 69.94 70 SER A CA 1
ATOM 531 C C . SER A 1 70 ? 11.253 7.713 -26.642 1.00 69.94 70 SER A C 1
ATOM 533 O O . SER A 1 70 ? 11.368 6.795 -27.453 1.00 69.94 70 SER A O 1
ATOM 535 N N . LEU A 1 71 ? 10.322 8.659 -26.805 1.00 67.81 71 LEU A N 1
ATOM 536 C CA . LEU A 1 71 ? 9.439 8.689 -27.981 1.00 67.81 71 LEU A CA 1
ATOM 537 C C . LEU A 1 71 ? 10.221 8.750 -29.307 1.00 67.81 71 LEU A C 1
ATOM 539 O O . LEU A 1 71 ? 9.717 8.297 -30.330 1.00 67.81 71 LEU A O 1
ATOM 543 N N . ALA A 1 72 ? 11.446 9.288 -29.291 1.00 70.56 72 ALA A N 1
ATOM 544 C CA . ALA A 1 72 ? 12.327 9.302 -30.454 1.00 70.56 72 ALA A CA 1
ATOM 545 C C . ALA A 1 72 ? 12.890 7.903 -30.763 1.00 70.56 72 ALA A C 1
ATOM 547 O O . ALA A 1 72 ? 12.953 7.517 -31.930 1.00 70.56 72 ALA A O 1
ATOM 548 N N . ASP A 1 73 ? 13.224 7.125 -29.732 1.00 70.31 73 ASP A N 1
ATOM 549 C CA . ASP A 1 73 ? 13.690 5.741 -29.881 1.00 70.31 73 ASP A CA 1
ATOM 550 C C . ASP A 1 73 ? 12.573 4.852 -30.435 1.00 70.31 73 ASP A C 1
ATOM 552 O O . ASP A 1 73 ? 12.799 4.075 -31.358 1.00 70.31 73 ASP A O 1
ATOM 556 N N . LEU A 1 74 ? 11.339 5.066 -29.965 1.00 67.94 74 LEU A N 1
ATOM 557 C CA . LEU A 1 74 ? 10.148 4.384 -30.477 1.00 67.94 74 LEU A CA 1
ATOM 558 C C . LEU A 1 74 ? 9.820 4.763 -31.930 1.00 67.94 74 LEU A C 1
ATOM 560 O O . LEU A 1 74 ? 9.315 3.937 -32.681 1.00 67.94 74 LEU A O 1
ATOM 564 N N . SER A 1 75 ? 10.118 5.997 -32.351 1.00 68.94 75 SER A N 1
ATOM 565 C CA . SER A 1 75 ? 9.860 6.454 -33.727 1.00 68.94 75 SER A CA 1
ATOM 566 C C . SER A 1 75 ? 10.840 5.911 -34.773 1.00 68.94 75 SER A C 1
ATOM 568 O O . SER A 1 75 ? 10.569 6.014 -35.967 1.00 68.94 75 SER A O 1
ATOM 570 N N . ASN A 1 76 ? 11.963 5.336 -34.331 1.00 74.50 76 ASN A N 1
ATOM 571 C CA . ASN A 1 76 ? 12.947 4.678 -35.194 1.00 74.50 76 ASN A CA 1
ATOM 572 C C . ASN A 1 76 ? 12.709 3.164 -35.330 1.00 74.50 76 ASN A C 1
ATOM 574 O O . ASN A 1 76 ? 13.451 2.505 -36.060 1.00 74.50 76 ASN A O 1
ATOM 578 N N . LEU A 1 77 ? 11.710 2.618 -34.632 1.00 76.69 77 LEU A N 1
ATOM 579 C CA . LEU A 1 77 ? 11.325 1.216 -34.739 1.00 76.69 77 LEU A CA 1
ATOM 580 C C . LEU A 1 77 ? 10.704 0.939 -36.109 1.00 76.69 77 LEU A C 1
ATOM 582 O O . LEU A 1 77 ? 9.956 1.758 -36.648 1.00 76.69 77 LEU A O 1
ATOM 586 N N . SER A 1 78 ? 11.025 -0.219 -36.681 1.00 79.69 78 SER A N 1
ATOM 587 C CA . SER A 1 78 ? 10.371 -0.671 -37.905 1.00 79.69 78 SER A CA 1
ATOM 588 C C . SER A 1 78 ? 8.956 -1.172 -37.604 1.00 79.69 78 SER A C 1
ATOM 590 O O . SER A 1 78 ? 8.658 -1.563 -36.477 1.00 79.69 78 SER A O 1
ATOM 592 N N . ASP A 1 79 ? 8.086 -1.219 -38.618 1.00 79.62 79 ASP A N 1
ATOM 593 C CA . ASP A 1 79 ? 6.727 -1.766 -38.465 1.00 79.62 79 ASP A CA 1
ATOM 594 C C . ASP A 1 79 ? 6.744 -3.199 -37.894 1.00 79.62 79 ASP A C 1
ATOM 596 O O . ASP A 1 79 ? 5.884 -3.563 -37.100 1.00 79.62 79 ASP A O 1
ATOM 600 N N . THR A 1 80 ? 7.777 -3.985 -38.222 1.00 80.81 80 THR A N 1
ATOM 601 C CA . THR A 1 80 ? 7.979 -5.338 -37.676 1.00 80.81 80 THR A CA 1
ATOM 602 C C . THR A 1 80 ? 8.252 -5.319 -36.170 1.00 80.81 80 THR A C 1
ATOM 604 O O . THR A 1 80 ? 7.700 -6.138 -35.443 1.00 80.81 80 THR A O 1
ATOM 607 N N . ASP A 1 81 ? 9.068 -4.373 -35.694 1.00 79.56 81 ASP A N 1
ATOM 608 C CA . ASP A 1 81 ? 9.385 -4.237 -34.267 1.00 79.56 81 ASP A CA 1
ATOM 609 C C . ASP A 1 81 ? 8.153 -3.747 -33.482 1.00 79.56 81 ASP A C 1
ATOM 611 O O . ASP A 1 81 ? 7.907 -4.165 -32.352 1.00 79.56 81 ASP A O 1
ATOM 615 N N . LEU A 1 82 ? 7.332 -2.886 -34.097 1.00 80.44 82 LEU A N 1
ATOM 616 C CA . LEU A 1 82 ? 6.069 -2.423 -33.516 1.00 80.44 82 LEU A CA 1
ATOM 617 C C . LEU A 1 82 ? 5.022 -3.544 -33.423 1.00 80.44 82 LEU A C 1
ATOM 619 O O . LEU A 1 82 ? 4.264 -3.583 -32.450 1.00 80.44 82 LEU A O 1
ATOM 623 N N . ASP A 1 83 ? 4.980 -4.445 -34.406 1.00 82.31 83 ASP A N 1
ATOM 624 C CA . ASP A 1 83 ? 4.107 -5.623 -34.394 1.00 82.31 83 ASP A CA 1
ATOM 625 C C . ASP A 1 83 ? 4.545 -6.648 -33.330 1.00 82.31 83 ASP A C 1
ATOM 627 O O . ASP A 1 83 ? 3.696 -7.239 -32.656 1.00 82.31 83 ASP A O 1
ATOM 631 N N . GLU A 1 84 ? 5.854 -6.823 -33.121 1.00 82.25 84 GLU A N 1
ATOM 632 C CA . GLU A 1 84 ? 6.404 -7.696 -32.074 1.00 82.25 84 GLU A CA 1
ATOM 633 C C . GLU A 1 84 ? 6.080 -7.163 -30.668 1.00 82.25 84 GLU A C 1
ATOM 635 O O . GLU A 1 84 ? 5.534 -7.900 -29.843 1.00 82.25 84 GLU A O 1
ATOM 640 N N . ILE A 1 85 ? 6.268 -5.858 -30.430 1.00 81.06 85 ILE A N 1
ATOM 641 C CA . ILE A 1 85 ? 5.885 -5.201 -29.167 1.00 81.06 85 ILE A CA 1
ATOM 642 C C . ILE A 1 85 ? 4.377 -5.330 -28.906 1.00 81.06 85 ILE A C 1
ATOM 644 O O . ILE A 1 85 ? 3.959 -5.614 -27.782 1.00 81.06 85 ILE A O 1
ATOM 648 N N . GLN A 1 86 ? 3.532 -5.149 -29.927 1.00 79.75 86 GLN A N 1
ATOM 649 C CA . GLN A 1 86 ? 2.087 -5.357 -29.780 1.00 79.75 86 GLN A CA 1
ATOM 650 C C . GLN A 1 86 ? 1.754 -6.807 -29.411 1.00 79.75 86 GLN A C 1
ATOM 652 O O . GLN A 1 86 ? 0.886 -7.034 -28.565 1.00 79.75 86 GLN A O 1
ATOM 657 N N . GLY A 1 87 ? 2.452 -7.778 -30.002 1.00 79.81 87 GLY A N 1
ATOM 658 C CA . GLY A 1 87 ? 2.316 -9.192 -29.663 1.00 79.81 87 GLY A CA 1
ATOM 659 C C . GLY A 1 87 ? 2.660 -9.484 -28.200 1.00 79.81 87 GLY A C 1
ATOM 660 O O . GLY A 1 87 ? 1.885 -10.151 -27.513 1.00 79.81 87 GLY A O 1
ATOM 661 N N . GLU A 1 88 ? 3.770 -8.936 -27.703 1.00 78.81 88 GLU A N 1
ATOM 662 C CA . GLU A 1 88 ? 4.196 -9.090 -26.307 1.00 78.81 88 GLU A CA 1
ATOM 663 C C . GLU A 1 88 ? 3.225 -8.429 -25.320 1.00 78.81 88 GLU A C 1
ATOM 665 O O . GLU A 1 88 ? 2.874 -9.034 -24.305 1.00 78.81 88 GLU A O 1
ATOM 670 N N . ILE A 1 89 ? 2.714 -7.234 -25.638 1.00 79.69 89 ILE A N 1
ATOM 671 C CA . ILE A 1 89 ? 1.700 -6.550 -24.820 1.00 79.69 89 ILE A CA 1
ATOM 672 C C . ILE A 1 89 ? 0.412 -7.377 -24.757 1.00 79.69 89 ILE A C 1
ATOM 674 O O . ILE A 1 89 ? -0.156 -7.563 -23.680 1.00 79.69 89 ILE A O 1
ATOM 678 N N . ILE A 1 90 ? -0.054 -7.907 -25.892 1.00 80.25 90 ILE A N 1
ATOM 679 C CA . ILE A 1 90 ? -1.253 -8.754 -25.939 1.00 80.25 90 ILE A CA 1
ATOM 680 C C . ILE A 1 90 ? -1.040 -10.042 -25.135 1.00 80.25 90 ILE A C 1
ATOM 682 O O . ILE A 1 90 ? -1.955 -10.470 -24.430 1.00 80.25 90 ILE A O 1
ATOM 686 N N . ALA A 1 91 ? 0.146 -10.648 -25.208 1.00 77.25 91 ALA A N 1
ATOM 687 C CA . ALA A 1 91 ? 0.481 -11.846 -24.444 1.00 77.25 91 ALA A CA 1
ATOM 688 C C . ALA A 1 91 ? 0.511 -11.570 -22.931 1.00 77.25 91 ALA A C 1
ATOM 690 O O . ALA A 1 91 ? -0.132 -12.296 -22.173 1.00 77.25 91 ALA A O 1
ATOM 691 N N . ALA A 1 92 ? 1.160 -10.483 -22.503 1.00 72.62 92 ALA A N 1
ATOM 692 C CA . ALA A 1 92 ? 1.217 -10.075 -21.100 1.00 72.62 92 ALA A CA 1
ATOM 693 C C . ALA A 1 92 ? -0.178 -9.776 -20.520 1.00 72.62 92 ALA A C 1
ATOM 695 O O . ALA A 1 92 ? -0.490 -10.189 -19.408 1.00 72.62 92 ALA A O 1
ATOM 696 N N . LEU A 1 93 ? -1.051 -9.124 -21.296 1.00 73.06 93 LEU A N 1
ATOM 697 C CA . LEU A 1 93 ? -2.438 -8.851 -20.897 1.00 73.06 93 LEU A CA 1
ATOM 698 C C . LEU A 1 93 ? -3.341 -10.096 -20.942 1.00 73.06 93 LEU A C 1
ATOM 700 O O . LEU A 1 93 ? -4.400 -10.113 -20.315 1.00 73.06 93 LEU A O 1
ATOM 704 N N . SER A 1 94 ? -2.959 -11.129 -21.697 1.00 66.88 94 SER A N 1
ATOM 705 C CA . SER A 1 94 ? -3.732 -12.373 -21.806 1.00 66.88 94 SER A CA 1
ATOM 706 C C . SER A 1 94 ? -3.506 -13.314 -20.622 1.00 66.88 94 SER A C 1
ATOM 708 O O . SER A 1 94 ? -4.437 -14.031 -20.249 1.00 66.88 94 SER A O 1
ATOM 710 N N . ASP A 1 95 ? -2.328 -13.286 -19.992 1.00 55.81 95 ASP A N 1
ATOM 711 C CA . ASP A 1 95 ? -2.053 -14.087 -18.788 1.00 55.81 95 ASP A CA 1
ATOM 712 C C . ASP A 1 95 ? -2.868 -13.615 -17.565 1.00 55.81 95 ASP A C 1
ATOM 714 O O . ASP A 1 95 ? -3.290 -14.441 -16.752 1.00 55.81 95 ASP A O 1
ATOM 718 N N . ASP A 1 96 ? -3.238 -12.330 -17.492 1.00 51.97 96 ASP A N 1
ATOM 719 C CA . ASP A 1 96 ? -4.167 -11.816 -16.468 1.00 51.97 96 ASP A CA 1
ATOM 720 C C . ASP A 1 96 ? -5.615 -12.320 -16.657 1.00 51.97 96 ASP A C 1
ATOM 722 O O . ASP A 1 96 ? -6.381 -12.431 -15.696 1.00 51.97 96 ASP A O 1
ATOM 726 N N . VAL A 1 97 ? -6.010 -12.696 -17.881 1.00 48.84 97 VAL A N 1
ATOM 727 C CA . VAL A 1 97 ? -7.358 -13.225 -18.170 1.00 48.84 97 VAL A CA 1
ATOM 728 C C . VAL A 1 97 ? -7.465 -14.723 -17.845 1.00 48.84 97 VAL A C 1
ATOM 730 O O . VAL A 1 97 ? -8.561 -15.218 -17.569 1.00 48.84 97 VAL A O 1
ATOM 733 N N . ALA A 1 98 ? -6.347 -15.455 -17.812 1.00 46.38 98 ALA A N 1
ATOM 734 C CA . ALA A 1 98 ? -6.329 -16.881 -17.479 1.00 46.38 98 ALA A CA 1
ATOM 735 C C . ALA A 1 98 ? -6.452 -17.157 -15.966 1.00 46.38 98 ALA A C 1
ATOM 737 O O . ALA A 1 98 ? -7.010 -18.186 -15.583 1.00 46.38 98 ALA A O 1
ATOM 738 N N . CYS A 1 99 ? -6.016 -16.227 -15.108 1.00 46.34 99 CYS A N 1
ATOM 739 C CA . CYS A 1 99 ? -6.186 -16.317 -13.650 1.00 46.34 99 CYS A CA 1
ATOM 740 C C . CYS A 1 99 ? -7.559 -15.818 -13.152 1.00 46.34 99 CYS A C 1
ATOM 742 O O . CYS A 1 99 ? -7.884 -15.979 -11.977 1.00 46.34 99 CYS A O 1
ATOM 744 N N . ALA A 1 100 ? -8.390 -15.254 -14.037 1.00 47.47 100 ALA A N 1
ATOM 745 C CA . ALA A 1 100 ? -9.732 -14.758 -13.737 1.00 47.47 100 ALA A CA 1
ATOM 746 C C . ALA A 1 100 ? -10.837 -15.653 -14.337 1.00 47.47 100 ALA A C 1
ATOM 748 O O . ALA A 1 100 ? -11.710 -15.190 -15.075 1.00 47.47 100 ALA A O 1
ATOM 749 N N . ARG A 1 101 ? -10.844 -16.950 -14.008 1.00 35.81 101 ARG A N 1
ATOM 750 C CA . ARG A 1 101 ? -12.051 -17.789 -14.118 1.00 35.81 101 ARG A CA 1
ATOM 751 C C . ARG A 1 101 ? -12.192 -18.694 -12.883 1.00 35.81 101 ARG A C 1
ATOM 753 O O . ARG A 1 101 ? -11.174 -19.194 -12.417 1.00 35.81 101 ARG A O 1
ATOM 760 N N . PRO A 1 102 ? -13.421 -18.850 -12.349 1.00 45.50 102 PRO A N 1
ATOM 761 C CA . PRO A 1 102 ? -13.704 -19.587 -11.114 1.00 45.50 102 PRO A CA 1
ATOM 762 C C . PRO A 1 102 ? -13.442 -21.091 -11.222 1.00 45.50 102 PRO A C 1
ATOM 764 O O . PRO A 1 102 ? -13.531 -21.632 -12.351 1.00 45.50 102 PRO A O 1
#

Sequence (102 aa):
MSYEGMGEMTAYDIEELVSQAESGGVTLADVFSSKLSAEDMERMQQDLTKKMAENYKAIEGFMADVEVPSLADLSNLSDTDLDEIQGEIIAALSDDVACARP